Protein AF-A0A967GR00-F1 (afdb_monomer_lite)

Radius of gyration: 15.05 Å; chains: 1; bounding box: 40×33×37 Å

pLDDT: mean 84.39, std 9.07, range [55.62, 96.38]

Sequence (105 aa):
MSGWEVGCAPLGRETSNLPVPLCTHPTSSPAFNYREGRKNYYFRHTFEFDGDPAHTALQISTYLDDGAIFFLNGRELFRHNMPAGVVDDSTWAASAVDNAIVEGP

Structure (mmCIF, N/CA/C/O backbone):
data_AF-A0A967GR00-F1
#
_entry.id   AF-A0A967GR00-F1
#
loop_
_atom_site.group_PDB
_atom_site.id
_atom_site.type_symbol
_atom_site.label_atom_id
_atom_site.label_alt_id
_atom_site.label_comp_id
_atom_site.label_asym_id
_atom_site.label_entity_id
_atom_site.label_seq_id
_atom_site.pdbx_PDB_ins_code
_atom_site.Cartn_x
_atom_site.Cartn_y
_atom_site.Cartn_z
_atom_site.occupancy
_atom_site.B_iso_or_equiv
_atom_site.auth_seq_id
_atom_site.auth_comp_id
_atom_site.auth_asym_id
_atom_site.auth_atom_id
_atom_site.pdbx_PDB_model_num
ATOM 1 N N . MET A 1 1 ? 11.031 -1.349 21.261 1.00 55.62 1 MET A N 1
ATOM 2 C CA . MET A 1 1 ? 10.747 -0.472 20.104 1.00 55.62 1 MET A CA 1
ATOM 3 C C . MET A 1 1 ? 10.453 -1.361 18.912 1.00 55.62 1 MET A C 1
ATOM 5 O O . MET A 1 1 ? 11.144 -2.359 18.754 1.00 55.62 1 MET A O 1
ATOM 9 N N . SER A 1 2 ? 9.408 -1.083 18.133 1.00 74.50 2 SER A N 1
ATOM 10 C CA . SER A 1 2 ? 9.144 -1.880 16.930 1.00 74.50 2 SER A CA 1
ATOM 11 C C . SER A 1 2 ? 10.252 -1.647 15.903 1.00 74.50 2 SER A C 1
ATOM 13 O O . SER A 1 2 ? 10.591 -0.493 15.672 1.00 74.50 2 SER A O 1
ATOM 15 N N . GLY A 1 3 ? 10.781 -2.697 15.272 1.00 86.44 3 GLY A N 1
ATOM 16 C CA . GLY A 1 3 ? 11.867 -2.596 14.283 1.00 86.44 3 GLY A CA 1
ATOM 17 C C . GLY A 1 3 ? 11.476 -1.996 12.924 1.00 86.44 3 GLY A C 1
ATOM 18 O O . GLY A 1 3 ? 12.108 -2.324 11.931 1.00 86.44 3 GLY A O 1
ATOM 19 N N . TRP A 1 4 ? 10.421 -1.180 12.864 1.00 87.19 4 TRP A N 1
ATOM 20 C CA . TRP A 1 4 ? 9.962 -0.540 11.631 1.00 87.19 4 TRP A CA 1
ATOM 21 C C . TRP A 1 4 ? 10.485 0.885 11.551 1.00 87.19 4 TRP A C 1
ATOM 23 O O . TRP A 1 4 ? 10.477 1.608 12.549 1.00 87.19 4 TRP A O 1
ATOM 33 N N . GLU A 1 5 ? 10.860 1.285 10.347 1.00 85.56 5 GLU A N 1
ATOM 34 C CA . GLU A 1 5 ? 11.196 2.665 10.024 1.00 85.56 5 GLU A CA 1
ATOM 35 C C . GLU A 1 5 ? 9.940 3.554 10.057 1.00 85.56 5 GLU A C 1
ATOM 37 O O . GLU A 1 5 ? 8.814 3.078 9.891 1.00 85.56 5 GLU A O 1
ATOM 42 N N . VAL A 1 6 ? 10.136 4.853 10.303 1.00 85.00 6 VAL A N 1
ATOM 43 C CA . VAL A 1 6 ? 9.067 5.861 10.386 1.00 85.00 6 VAL A CA 1
ATOM 44 C C . VAL A 1 6 ? 9.410 7.018 9.451 1.00 85.00 6 VAL A C 1
ATOM 46 O O . VAL A 1 6 ? 10.547 7.482 9.435 1.00 85.00 6 VAL A O 1
ATOM 49 N N . GLY A 1 7 ? 8.426 7.500 8.692 1.00 84.31 7 GLY A N 1
ATOM 50 C CA . GLY A 1 7 ? 8.588 8.592 7.733 1.00 84.31 7 GLY A CA 1
ATOM 51 C C . GLY A 1 7 ? 7.246 9.121 7.229 1.00 84.31 7 GLY A C 1
ATOM 52 O O . GLY A 1 7 ? 6.190 8.632 7.634 1.00 84.31 7 GLY A O 1
ATOM 53 N N . CYS A 1 8 ? 7.287 10.135 6.363 1.00 85.25 8 CYS A N 1
ATOM 54 C CA . CYS A 1 8 ? 6.086 10.670 5.723 1.00 85.25 8 CYS A CA 1
ATOM 55 C C . CYS A 1 8 ? 5.638 9.807 4.529 1.00 85.25 8 CYS A C 1
ATOM 57 O O . CYS A 1 8 ? 6.404 8.997 4.015 1.00 85.25 8 CYS A O 1
ATOM 59 N N . ALA A 1 9 ? 4.391 9.985 4.098 1.00 83.12 9 ALA A N 1
ATOM 60 C CA . ALA A 1 9 ? 3.789 9.336 2.933 1.00 83.12 9 ALA A CA 1
ATOM 61 C C . ALA A 1 9 ? 3.396 10.403 1.884 1.00 83.12 9 ALA A C 1
ATOM 63 O O . ALA A 1 9 ? 3.221 11.561 2.274 1.00 83.12 9 ALA A O 1
ATOM 64 N N . PRO A 1 10 ? 3.209 10.048 0.596 1.00 85.81 10 PRO A N 1
ATOM 65 C CA . PRO A 1 10 ? 3.282 8.702 0.008 1.00 85.81 10 PRO A CA 1
ATOM 66 C C . PRO A 1 10 ? 4.720 8.181 -0.152 1.00 85.81 10 PRO A C 1
ATOM 68 O O . PRO A 1 10 ? 5.641 8.953 -0.406 1.00 85.81 10 PRO A O 1
ATOM 71 N N . LEU A 1 11 ? 4.918 6.868 -0.004 1.00 84.75 11 LEU A N 1
ATOM 72 C CA . LEU A 1 11 ? 6.210 6.191 -0.177 1.00 84.75 11 LEU A CA 1
ATOM 73 C C . LEU A 1 11 ? 6.198 5.405 -1.493 1.00 84.75 11 LEU A C 1
ATOM 75 O O . LEU A 1 11 ? 5.225 4.712 -1.768 1.00 84.75 11 LEU A O 1
ATOM 79 N N . GLY A 1 12 ? 7.268 5.475 -2.287 1.00 81.62 12 GLY A N 1
ATOM 80 C CA . GLY A 1 12 ? 7.357 4.699 -3.528 1.00 81.62 12 GLY A CA 1
ATOM 81 C C . GLY A 1 12 ? 8.507 5.099 -4.448 1.00 81.62 12 GLY A C 1
ATOM 82 O O . GLY A 1 12 ? 9.483 5.725 -4.036 1.00 81.62 12 GLY A O 1
ATOM 83 N N . ARG A 1 13 ? 8.388 4.762 -5.728 1.00 81.19 13 ARG A N 1
ATOM 84 C CA . ARG A 1 13 ? 9.211 5.321 -6.803 1.00 81.19 13 ARG A CA 1
ATOM 85 C C . ARG A 1 13 ? 8.309 5.557 -7.996 1.00 81.19 13 ARG A C 1
ATOM 87 O O . ARG A 1 13 ? 7.723 4.612 -8.495 1.00 81.19 13 ARG A O 1
ATOM 94 N N . GLU A 1 14 ? 8.281 6.788 -8.474 1.00 78.69 14 GLU A N 1
ATOM 95 C CA . GLU A 1 14 ? 7.537 7.175 -9.664 1.00 78.69 14 GLU A CA 1
ATOM 96 C C . GLU A 1 14 ? 8.425 8.089 -10.510 1.00 78.69 14 GLU A C 1
ATOM 98 O O . GLU A 1 14 ? 9.255 8.836 -9.984 1.00 78.69 14 GLU A O 1
ATOM 103 N N . THR A 1 15 ? 8.306 7.970 -11.826 1.00 77.38 15 THR A N 1
ATOM 104 C CA . THR A 1 15 ? 9.009 8.822 -12.793 1.00 77.38 15 THR A CA 1
ATOM 105 C C . THR A 1 15 ? 8.071 9.778 -13.519 1.00 77.38 15 THR A C 1
ATOM 107 O O . THR A 1 15 ? 8.547 10.738 -14.125 1.00 77.38 15 THR A O 1
ATOM 110 N N . SER A 1 16 ? 6.759 9.550 -13.443 1.00 80.00 16 SER A N 1
ATOM 111 C CA . SER A 1 16 ? 5.743 10.502 -13.877 1.00 80.00 16 SER A CA 1
ATOM 112 C C . SER A 1 16 ? 5.434 11.558 -12.804 1.00 80.00 16 SER A C 1
ATOM 114 O O . SER A 1 16 ? 5.823 11.456 -11.638 1.00 80.00 16 SER A O 1
ATOM 116 N N . ASN A 1 17 ? 4.748 12.629 -13.209 1.00 79.38 17 ASN A N 1
ATOM 117 C CA . ASN A 1 17 ? 4.280 13.643 -12.270 1.00 79.38 17 ASN A CA 1
ATOM 118 C C . ASN A 1 17 ? 3.075 13.109 -11.491 1.00 79.38 17 ASN A C 1
ATOM 120 O O . ASN A 1 17 ? 1.989 12.970 -12.054 1.00 79.38 17 ASN A O 1
ATOM 124 N N . LEU A 1 18 ? 3.246 12.901 -10.187 1.00 75.56 18 LEU A N 1
ATOM 125 C CA . LEU A 1 18 ? 2.132 12.627 -9.285 1.00 75.56 18 LEU A CA 1
ATOM 126 C C . LEU A 1 18 ? 1.470 13.933 -8.816 1.00 75.56 18 LEU A C 1
ATOM 128 O O . LEU A 1 18 ? 2.171 14.921 -8.577 1.00 75.56 18 LEU A O 1
ATOM 132 N N . PRO A 1 19 ? 0.139 13.945 -8.599 1.00 80.94 19 PRO A N 1
ATOM 133 C CA . PRO A 1 19 ? -0.550 15.086 -7.990 1.00 80.94 19 PRO A CA 1
ATOM 134 C C . PRO A 1 19 ? -0.039 15.426 -6.581 1.00 80.94 19 PRO A C 1
ATOM 136 O O . PRO A 1 19 ? -0.139 16.573 -6.147 1.00 80.94 19 PRO A O 1
ATOM 139 N N . VAL A 1 20 ? 0.503 14.430 -5.870 1.00 82.19 20 VAL A N 1
ATOM 140 C CA . VAL A 1 20 ? 1.135 14.568 -4.552 1.00 82.19 20 VAL A CA 1
ATOM 141 C C . VAL A 1 20 ? 2.579 14.062 -4.653 1.00 82.19 20 VAL A C 1
ATOM 143 O O . VAL A 1 20 ? 2.778 12.934 -5.103 1.00 82.19 20 VAL A O 1
ATOM 146 N N . PRO A 1 21 ? 3.595 14.851 -4.253 1.00 83.44 21 PRO A N 1
ATOM 147 C CA . PRO A 1 21 ? 4.990 14.426 -4.339 1.00 83.44 21 PRO A CA 1
ATOM 148 C C . PRO A 1 21 ? 5.286 13.259 -3.389 1.00 83.44 21 PRO A C 1
ATOM 150 O O . PRO A 1 21 ? 4.750 13.195 -2.282 1.00 83.44 21 PRO A O 1
ATOM 153 N N . LEU A 1 22 ? 6.179 12.360 -3.809 1.00 85.50 22 LEU A N 1
ATOM 154 C CA . LEU A 1 22 ? 6.656 11.265 -2.966 1.00 85.50 22 LEU A CA 1
ATOM 155 C C . LEU A 1 22 ? 7.534 11.784 -1.822 1.00 85.50 22 LEU A C 1
ATOM 157 O O . LEU A 1 22 ? 8.344 12.694 -1.991 1.00 85.50 22 LEU A O 1
ATOM 161 N N . CYS A 1 23 ? 7.415 11.131 -0.671 1.00 85.94 23 CYS A N 1
ATOM 162 C CA . CYS A 1 23 ? 8.295 11.314 0.481 1.00 85.94 23 CYS A CA 1
ATOM 163 C C . CYS A 1 23 ? 9.613 10.536 0.371 1.00 85.94 23 CYS A C 1
ATOM 165 O O . CYS A 1 23 ? 10.535 10.746 1.158 1.00 85.94 23 CYS A O 1
ATOM 167 N N . THR A 1 24 ? 9.707 9.617 -0.584 1.00 80.75 24 THR A N 1
ATOM 168 C CA . THR A 1 24 ? 10.918 8.862 -0.902 1.00 80.75 24 THR A CA 1
ATOM 169 C C . THR A 1 24 ? 11.790 9.625 -1.889 1.00 80.75 24 THR A C 1
ATOM 171 O O . THR A 1 24 ? 11.308 10.334 -2.770 1.00 80.75 24 THR A O 1
ATOM 174 N N . HIS A 1 25 ? 13.103 9.451 -1.762 1.00 71.94 25 HIS A N 1
ATOM 175 C CA . HIS A 1 25 ? 14.080 10.022 -2.682 1.00 71.94 25 HIS A CA 1
ATOM 176 C C . HIS A 1 25 ? 14.687 8.898 -3.537 1.00 71.94 25 HIS A C 1
ATOM 178 O O . HIS A 1 25 ? 14.791 7.766 -3.058 1.00 71.94 25 HIS A O 1
ATOM 184 N N . PRO A 1 26 ? 15.179 9.168 -4.760 1.00 66.75 26 PRO A N 1
ATOM 185 C CA . PRO A 1 26 ? 15.905 8.176 -5.561 1.00 66.75 26 PRO A CA 1
ATOM 186 C C . PRO A 1 26 ? 17.091 7.498 -4.853 1.00 66.75 26 PRO A C 1
ATOM 188 O O . PRO A 1 26 ? 17.545 6.449 -5.295 1.00 66.75 26 PRO A O 1
ATOM 191 N N . THR A 1 27 ? 17.590 8.083 -3.760 1.00 69.69 27 THR A N 1
ATOM 192 C CA . THR A 1 27 ? 18.690 7.551 -2.937 1.00 69.69 27 THR A CA 1
ATOM 193 C C . THR A 1 27 ? 18.226 6.940 -1.610 1.00 69.69 27 THR A C 1
ATOM 195 O O . THR A 1 27 ? 19.053 6.733 -0.723 1.00 69.69 27 THR A O 1
ATOM 198 N N . SER A 1 28 ? 16.922 6.706 -1.419 1.00 70.06 28 SER A N 1
ATOM 199 C CA . SER A 1 28 ? 16.422 5.951 -0.265 1.00 70.06 28 SER A CA 1
ATOM 200 C C . SER A 1 28 ? 17.108 4.580 -0.205 1.00 70.06 28 SER A C 1
ATOM 202 O O . SER A 1 28 ? 17.368 3.971 -1.240 1.00 70.06 28 SER A O 1
ATOM 204 N N . SER A 1 29 ? 17.436 4.113 1.001 1.00 66.44 29 SER A N 1
ATOM 205 C CA . SER A 1 29 ? 18.062 2.809 1.233 1.00 66.44 29 SER A CA 1
ATOM 206 C C . SER A 1 29 ? 17.118 1.954 2.077 1.00 66.44 29 SER A C 1
ATOM 208 O O . SER A 1 29 ? 16.797 2.374 3.186 1.00 66.44 29 SER A O 1
ATOM 210 N N . PRO A 1 30 ? 16.670 0.786 1.593 1.00 68.31 30 PRO A N 1
ATOM 211 C CA . PRO A 1 30 ? 16.875 0.265 0.241 1.00 68.31 30 PRO A CA 1
ATOM 212 C C . PRO A 1 30 ? 16.173 1.137 -0.809 1.00 68.31 30 PRO A C 1
ATOM 214 O O . PRO A 1 30 ? 15.159 1.777 -0.523 1.00 68.31 30 PRO A O 1
ATOM 217 N N . ALA A 1 31 ? 16.682 1.132 -2.040 1.00 68.50 31 ALA A N 1
ATOM 218 C CA . ALA A 1 31 ? 15.995 1.808 -3.128 1.00 68.50 31 ALA A CA 1
ATOM 219 C C . ALA A 1 31 ? 14.612 1.172 -3.351 1.00 68.50 31 ALA A C 1
ATOM 221 O O . ALA A 1 31 ? 14.435 -0.048 -3.237 1.00 68.50 31 ALA A O 1
ATOM 222 N N . PHE A 1 32 ? 13.630 2.000 -3.710 1.00 75.50 32 PHE A N 1
ATOM 223 C CA . PHE A 1 32 ? 12.346 1.536 -4.232 1.00 75.50 32 PHE A CA 1
ATOM 224 C C . PHE A 1 32 ? 12.534 1.024 -5.668 1.00 75.50 32 PHE A C 1
ATOM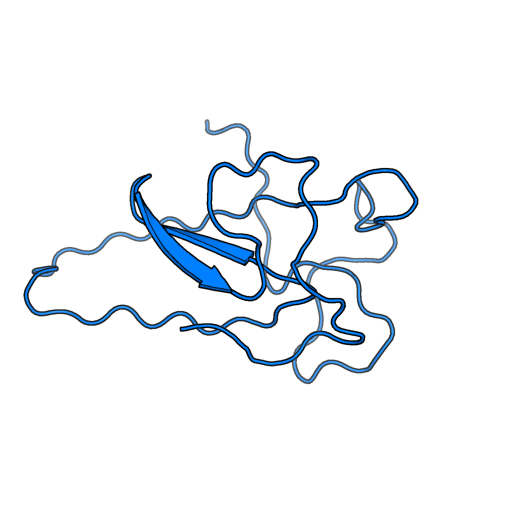 226 O O . PHE A 1 32 ? 12.124 1.663 -6.632 1.00 75.50 32 PHE A O 1
ATOM 233 N N . ASN A 1 33 ? 13.269 -0.080 -5.825 1.00 72.88 33 ASN A N 1
ATOM 234 C CA . ASN A 1 33 ? 13.684 -0.615 -7.115 1.00 72.88 33 ASN A CA 1
ATOM 235 C C . ASN A 1 33 ? 13.328 -2.102 -7.233 1.00 72.88 33 ASN A C 1
ATOM 237 O O . ASN A 1 33 ? 14.057 -2.975 -6.755 1.00 72.88 33 ASN A O 1
A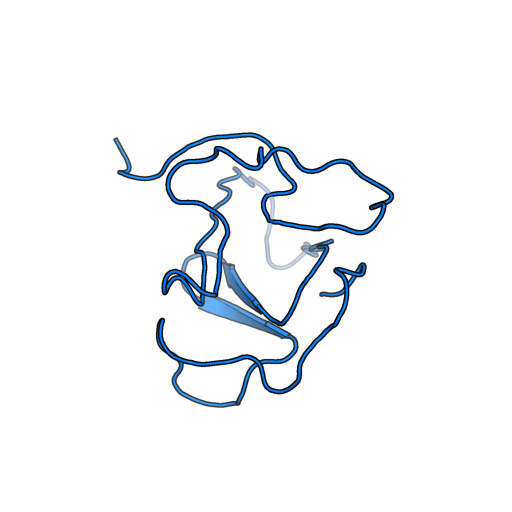TOM 241 N N . TYR A 1 34 ? 12.240 -2.392 -7.951 1.00 71.12 34 TYR A N 1
ATOM 242 C CA . TYR A 1 34 ? 11.805 -3.765 -8.225 1.00 71.12 34 TYR A CA 1
ATOM 243 C C . TYR A 1 34 ? 12.851 -4.585 -8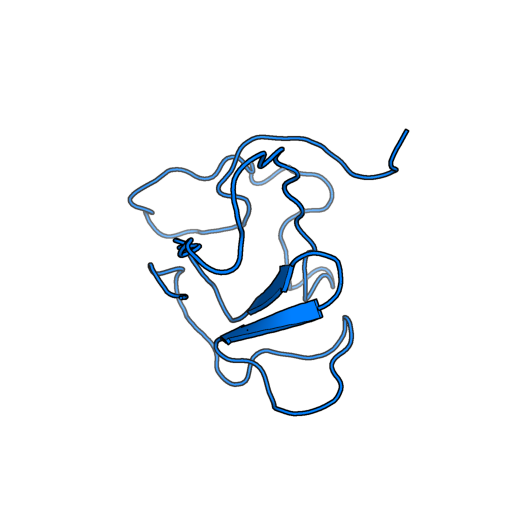.998 1.00 71.12 34 TYR A C 1
ATOM 245 O O . TYR A 1 34 ? 12.894 -5.809 -8.877 1.00 71.12 34 TYR A O 1
ATOM 253 N N . ARG A 1 35 ? 13.747 -3.928 -9.755 1.00 72.62 35 ARG A N 1
ATOM 254 C CA . ARG A 1 35 ? 14.830 -4.589 -10.506 1.00 72.62 35 ARG A CA 1
ATOM 255 C C . ARG A 1 35 ? 15.979 -5.052 -9.615 1.00 72.62 35 ARG A C 1
ATOM 257 O O . ARG A 1 35 ? 16.726 -5.936 -10.016 1.00 72.62 35 ARG A O 1
ATOM 264 N N . GLU A 1 36 ? 16.108 -4.480 -8.420 1.00 71.25 36 GLU A N 1
ATOM 265 C CA . GLU A 1 36 ? 17.110 -4.861 -7.415 1.00 71.25 36 GLU A CA 1
ATOM 266 C C . GLU A 1 36 ? 16.568 -5.887 -6.403 1.00 71.25 36 GLU A C 1
ATOM 268 O O . GLU A 1 36 ? 17.242 -6.230 -5.435 1.00 71.25 36 GLU A O 1
ATOM 273 N N . GLY A 1 37 ? 15.367 -6.428 -6.651 1.00 63.00 37 GLY A N 1
ATOM 274 C CA . GLY A 1 37 ? 14.869 -7.638 -5.993 1.00 63.00 37 GLY A CA 1
ATOM 275 C C . GLY A 1 37 ? 13.806 -7.433 -4.915 1.00 63.00 37 GLY A C 1
ATOM 276 O O . GLY A 1 37 ? 13.346 -8.420 -4.348 1.00 63.00 37 GLY A O 1
ATOM 277 N N . ARG A 1 38 ? 13.371 -6.198 -4.636 1.00 75.56 38 ARG A N 1
ATOM 278 C CA . ARG A 1 38 ? 12.242 -5.941 -3.725 1.00 75.56 38 ARG A CA 1
ATOM 279 C C . ARG A 1 38 ? 10.950 -5.812 -4.518 1.00 75.56 38 ARG A C 1
ATOM 281 O O . ARG A 1 38 ? 10.739 -4.812 -5.192 1.00 75.56 38 ARG A O 1
ATOM 288 N N . LYS A 1 39 ? 10.115 -6.846 -4.456 1.00 76.88 39 LYS A N 1
ATOM 289 C CA . LYS A 1 39 ? 8.846 -6.919 -5.199 1.00 76.88 39 LYS A CA 1
ATOM 290 C C . LYS A 1 39 ? 7.682 -6.318 -4.425 1.00 76.88 39 LYS A C 1
ATOM 292 O O . LYS A 1 39 ? 6.744 -5.813 -5.022 1.00 76.88 39 LYS A O 1
ATOM 297 N N . ASN A 1 40 ? 7.758 -6.367 -3.101 1.00 84.25 40 ASN A N 1
ATOM 298 C CA . ASN A 1 40 ? 6.733 -5.868 -2.210 1.00 84.25 40 ASN A CA 1
ATOM 299 C C . ASN A 1 40 ? 7.350 -5.057 -1.068 1.00 84.25 40 ASN A C 1
ATOM 301 O O . ASN A 1 40 ? 8.503 -5.240 -0.666 1.00 84.25 40 ASN A O 1
ATOM 305 N N . TYR A 1 41 ? 6.531 -4.168 -0.525 1.00 84.94 41 TYR A N 1
ATOM 306 C CA . TYR A 1 41 ? 6.854 -3.360 0.636 1.00 84.94 41 TYR A CA 1
ATOM 307 C C . TYR A 1 41 ? 5.723 -3.499 1.641 1.00 84.94 41 TYR A C 1
ATOM 309 O O . TYR A 1 41 ? 4.553 -3.588 1.269 1.00 84.94 41 TYR A O 1
ATOM 317 N N . TYR A 1 42 ? 6.079 -3.518 2.920 1.00 87.75 42 TYR A N 1
ATOM 318 C CA . TYR A 1 42 ? 5.099 -3.483 3.990 1.00 87.75 42 TYR A CA 1
ATOM 319 C C . TYR A 1 42 ? 5.067 -2.086 4.585 1.00 87.75 42 TYR A C 1
ATOM 321 O O . TYR A 1 42 ? 6.108 -1.513 4.911 1.00 87.75 42 TYR A O 1
ATOM 329 N N . PHE A 1 43 ? 3.859 -1.576 4.784 1.00 88.50 43 PHE A N 1
ATOM 330 C CA . PHE A 1 43 ? 3.613 -0.313 5.461 1.00 88.50 43 PHE A CA 1
ATOM 331 C C . PHE A 1 43 ? 2.658 -0.533 6.620 1.00 88.50 43 PHE A C 1
ATOM 333 O O . PHE A 1 43 ? 1.849 -1.461 6.630 1.00 88.50 43 PHE A O 1
ATOM 340 N N . ARG A 1 44 ? 2.773 0.335 7.618 1.00 91.06 44 ARG A N 1
ATOM 341 C CA . ARG A 1 44 ? 1.973 0.271 8.830 1.00 91.06 44 ARG A CA 1
ATOM 342 C C . ARG A 1 44 ? 1.686 1.677 9.317 1.00 91.06 44 ARG A C 1
ATOM 344 O O . ARG A 1 44 ? 2.598 2.491 9.435 1.00 91.06 44 ARG A O 1
ATOM 351 N N . HIS A 1 45 ? 0.437 1.900 9.692 1.00 89.38 45 HIS A N 1
ATOM 352 C CA . HIS A 1 45 ? 0.014 3.065 10.445 1.00 89.38 45 HIS A CA 1
ATOM 353 C C . HIS A 1 45 ? -0.773 2.596 11.668 1.00 89.38 45 HIS A C 1
ATOM 355 O O . HIS A 1 45 ? -1.610 1.702 11.559 1.00 89.38 45 HIS A O 1
ATOM 361 N N . THR A 1 46 ? -0.469 3.159 12.834 1.00 91.81 46 THR A N 1
ATOM 362 C CA . THR A 1 46 ? -1.196 2.894 14.079 1.00 91.81 46 THR A CA 1
ATOM 363 C C . THR A 1 46 ? -1.952 4.149 14.468 1.00 91.81 46 THR A C 1
ATOM 365 O O . THR A 1 46 ? -1.366 5.230 14.481 1.00 91.81 46 THR A O 1
ATOM 368 N N . PHE A 1 47 ? -3.221 3.994 14.812 1.00 92.19 47 PHE A N 1
ATOM 369 C CA . PHE A 1 47 ? -4.075 5.068 15.290 1.00 92.19 47 PHE A CA 1
ATOM 370 C C . PHE A 1 47 ? -4.885 4.560 16.482 1.00 92.19 47 PHE A C 1
ATOM 372 O O . PHE A 1 47 ? -5.209 3.374 16.548 1.00 92.19 47 PHE A O 1
ATOM 379 N N . GLU A 1 48 ? -5.194 5.457 17.412 1.00 95.50 48 GLU A N 1
ATOM 380 C CA . GLU A 1 48 ? -6.123 5.184 18.508 1.00 95.50 48 GLU A CA 1
ATOM 381 C C . GLU A 1 48 ? -7.547 5.496 18.042 1.00 95.50 48 GLU A C 1
ATOM 383 O O . GLU A 1 48 ? -7.777 6.467 17.314 1.00 95.50 48 GLU A O 1
ATOM 388 N N . PHE A 1 49 ? -8.506 4.668 18.447 1.00 95.00 49 PHE A N 1
ATOM 389 C CA . PHE A 1 49 ? -9.912 4.853 18.117 1.00 95.00 49 PHE A CA 1
ATOM 390 C C . PHE A 1 49 ? -10.788 4.426 19.296 1.00 95.00 49 PHE A C 1
ATOM 392 O O . PHE A 1 49 ? -10.947 3.237 19.557 1.00 95.00 49 PHE A O 1
ATOM 399 N N . ASP A 1 50 ? -11.378 5.411 19.974 1.00 96.38 50 ASP A N 1
ATOM 400 C CA . ASP A 1 50 ? -12.203 5.209 21.177 1.00 96.38 50 ASP A CA 1
ATOM 401 C C . ASP A 1 50 ? -13.708 5.046 20.871 1.00 96.38 50 ASP A C 1
ATOM 403 O O . ASP A 1 50 ? -14.536 4.997 21.781 1.00 96.38 50 ASP A O 1
ATOM 407 N N . GLY A 1 51 ? -14.090 5.019 19.589 1.00 95.38 51 GLY A N 1
ATOM 408 C CA . GLY A 1 51 ? -15.478 4.848 19.159 1.00 95.38 51 GLY A CA 1
ATOM 409 C C . GLY A 1 51 ? -15.910 3.383 19.077 1.00 95.38 51 GLY A C 1
ATOM 410 O O . GLY A 1 51 ? -15.140 2.468 19.354 1.00 95.38 51 GLY A O 1
ATOM 411 N N . ASP A 1 52 ? -17.152 3.153 18.647 1.00 94.88 52 ASP A N 1
ATOM 412 C CA . ASP A 1 52 ? -17.664 1.807 18.380 1.00 94.88 52 ASP A CA 1
ATOM 413 C C . ASP A 1 52 ? -17.394 1.406 16.915 1.00 94.88 52 ASP A C 1
ATOM 415 O O . ASP A 1 52 ? -17.988 1.993 15.998 1.00 94.88 52 ASP A O 1
ATOM 419 N N . PRO A 1 53 ? -16.538 0.397 16.656 1.00 90.31 53 PRO A N 1
ATOM 420 C CA . PRO A 1 53 ? -16.271 -0.081 15.302 1.00 90.31 53 PRO A CA 1
ATOM 421 C C . PRO A 1 53 ? -17.516 -0.614 14.582 1.00 90.31 53 PRO A C 1
ATOM 423 O O . PRO A 1 53 ? -17.550 -0.594 13.356 1.00 90.31 53 PRO A O 1
ATOM 426 N N . ALA A 1 54 ? -18.545 -1.070 15.308 1.00 92.06 54 ALA A N 1
ATOM 427 C CA . ALA A 1 54 ? -19.780 -1.574 14.703 1.00 92.06 54 ALA A CA 1
ATOM 428 C C . ALA A 1 54 ? -20.627 -0.467 14.049 1.00 92.06 54 ALA A C 1
ATOM 430 O O . ALA A 1 54 ? -21.465 -0.754 13.197 1.00 92.06 54 ALA A O 1
ATOM 431 N N . HIS A 1 55 ? -20.394 0.792 14.428 1.00 95.44 55 HIS A N 1
ATOM 432 C CA . HIS A 1 55 ? -21.145 1.960 13.966 1.00 95.44 55 HIS A CA 1
ATOM 433 C C . HIS A 1 55 ? -20.272 2.956 13.193 1.00 95.44 55 HIS A C 1
ATOM 435 O O . HIS A 1 55 ? -20.654 4.112 13.014 1.00 95.44 55 HIS A O 1
ATOM 441 N N . THR A 1 56 ? -19.098 2.519 12.735 1.00 92.44 56 THR A N 1
ATOM 442 C CA . THR A 1 56 ? -18.105 3.382 12.091 1.00 92.44 56 THR A CA 1
ATOM 443 C C . THR A 1 56 ? -17.686 2.809 10.744 1.00 92.44 56 THR A C 1
ATOM 445 O O . THR A 1 56 ? -17.502 1.604 10.600 1.00 92.44 56 THR A O 1
ATOM 448 N N . ALA A 1 57 ? -17.505 3.686 9.756 1.00 89.44 57 ALA A N 1
ATOM 449 C CA . ALA A 1 57 ? -16.891 3.338 8.481 1.00 89.44 57 ALA A CA 1
ATOM 450 C C . ALA A 1 57 ? -15.417 3.761 8.481 1.00 89.44 57 ALA A C 1
ATOM 452 O O . ALA A 1 57 ? -15.089 4.885 8.861 1.00 89.44 57 ALA A O 1
ATOM 453 N N . LEU A 1 58 ? -14.540 2.863 8.033 1.00 87.31 58 LEU A N 1
ATOM 454 C CA . LEU A 1 58 ? -13.145 3.170 7.734 1.00 87.31 58 LEU A CA 1
ATOM 455 C C . LEU A 1 58 ? -13.007 3.352 6.222 1.00 87.31 58 LEU A C 1
ATOM 457 O O . LEU A 1 58 ? -13.394 2.462 5.470 1.00 87.31 58 LEU A O 1
ATOM 461 N N . GLN A 1 59 ? -12.444 4.481 5.798 1.00 86.94 59 GLN A N 1
ATOM 462 C CA . GLN A 1 59 ? -12.145 4.771 4.395 1.00 86.94 59 GLN A CA 1
ATOM 463 C C . GLN A 1 59 ? -10.629 4.832 4.193 1.00 86.94 59 GLN A C 1
ATOM 465 O O . GLN A 1 59 ? -9.930 5.434 5.014 1.00 86.94 59 GLN A O 1
ATOM 470 N N . ILE A 1 60 ? -10.117 4.220 3.119 1.00 84.69 60 ILE A N 1
ATOM 471 C CA . ILE A 1 60 ? -8.681 4.110 2.851 1.00 84.69 60 ILE A CA 1
ATOM 472 C C . ILE A 1 60 ? -8.375 4.644 1.446 1.00 84.69 60 ILE A C 1
ATOM 474 O O . ILE A 1 60 ? -8.469 3.946 0.445 1.00 84.69 60 ILE A O 1
ATOM 478 N N . SER A 1 61 ? -7.908 5.888 1.368 1.00 81.94 61 SER A N 1
ATOM 479 C CA . SER A 1 61 ? -7.489 6.477 0.091 1.00 81.94 61 SER A CA 1
ATOM 480 C C . SER A 1 61 ? -6.002 6.235 -0.165 1.00 81.94 61 SER A C 1
ATOM 482 O O . SER A 1 61 ? -5.158 6.725 0.589 1.00 81.94 61 SER A O 1
ATOM 484 N N . THR A 1 62 ? -5.668 5.531 -1.249 1.00 81.75 62 THR A N 1
ATOM 485 C CA . THR A 1 62 ? -4.278 5.232 -1.630 1.00 81.75 62 THR A CA 1
ATOM 486 C C . THR A 1 62 ? -3.989 5.514 -3.098 1.00 81.75 62 THR A C 1
ATOM 488 O O . THR A 1 62 ? -4.879 5.455 -3.937 1.00 81.75 62 THR A O 1
ATOM 491 N N . TYR A 1 63 ? -2.721 5.804 -3.397 1.00 85.00 63 TYR A N 1
ATOM 492 C CA . TYR A 1 63 ? -2.166 5.628 -4.737 1.00 85.00 63 TYR A CA 1
ATOM 493 C C . TYR A 1 63 ? -1.514 4.247 -4.780 1.00 85.00 63 TYR A C 1
ATOM 495 O O . TYR A 1 63 ? -0.704 3.950 -3.897 1.00 85.00 63 TYR A O 1
ATOM 503 N N . LEU A 1 64 ? -1.885 3.410 -5.749 1.00 86.69 64 LEU A N 1
ATOM 504 C CA . LEU A 1 64 ? -1.404 2.031 -5.847 1.00 86.69 64 LEU A CA 1
ATOM 505 C C . LEU A 1 64 ? -0.763 1.758 -7.205 1.00 86.69 64 LEU A C 1
ATOM 507 O O . LEU A 1 64 ? -1.282 2.170 -8.238 1.00 86.69 64 LEU A O 1
ATOM 511 N N . ASP A 1 65 ? 0.358 1.046 -7.155 1.00 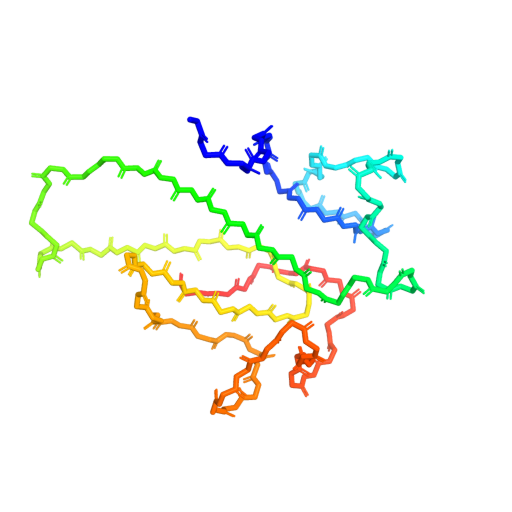85.94 65 ASP A N 1
ATOM 512 C CA . ASP A 1 65 ? 1.084 0.483 -8.289 1.00 85.94 65 ASP A CA 1
ATOM 513 C C . ASP A 1 65 ? 1.955 -0.674 -7.743 1.00 85.94 65 ASP A C 1
ATOM 515 O O . ASP A 1 65 ? 2.815 -0.452 -6.886 1.00 85.94 65 ASP A O 1
ATOM 519 N N . ASP A 1 66 ? 1.723 -1.941 -8.097 1.00 89.00 66 ASP A N 1
ATOM 520 C CA . ASP A 1 66 ? 0.654 -2.457 -8.969 1.00 89.00 66 ASP A CA 1
ATOM 521 C C . ASP A 1 66 ? -0.612 -2.872 -8.192 1.00 89.00 66 ASP A C 1
ATOM 523 O O . ASP A 1 66 ? -1.734 -2.788 -8.688 1.00 89.00 66 ASP A O 1
ATOM 527 N N . GLY A 1 67 ? -0.451 -3.360 -6.961 1.00 91.25 67 GLY A N 1
ATOM 528 C CA . GLY A 1 67 ? -1.521 -3.962 -6.165 1.00 91.25 67 GLY A CA 1
ATOM 529 C C . GLY A 1 67 ? -1.193 -3.985 -4.676 1.00 91.25 67 GLY A C 1
ATOM 530 O O . GLY A 1 67 ? -0.053 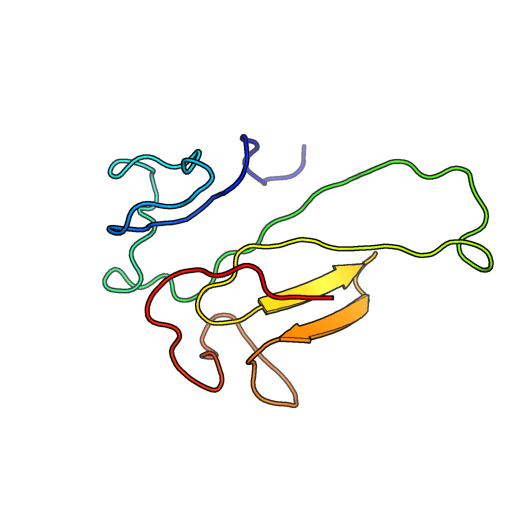-3.762 -4.268 1.00 91.25 67 GLY A O 1
ATOM 531 N N . ALA A 1 68 ? -2.203 -4.235 -3.841 1.00 92.88 68 ALA A N 1
ATOM 532 C CA . ALA A 1 68 ? -2.050 -4.210 -2.389 1.00 92.88 68 ALA A CA 1
ATOM 533 C C . ALA A 1 68 ? -3.043 -5.122 -1.665 1.00 92.88 68 ALA A C 1
ATOM 535 O O . ALA A 1 68 ? -4.135 -5.423 -2.150 1.00 92.88 68 ALA A O 1
ATOM 536 N N . ILE A 1 69 ? -2.663 -5.515 -0.449 1.00 94.00 69 ILE A N 1
ATOM 537 C CA . ILE A 1 69 ? -3.541 -6.187 0.507 1.00 94.00 69 ILE A CA 1
ATOM 538 C C . ILE A 1 69 ? -3.584 -5.354 1.780 1.00 94.00 69 ILE A C 1
ATOM 540 O O . ILE A 1 69 ? -2.548 -5.033 2.363 1.00 94.00 69 ILE A O 1
ATOM 544 N N . PHE A 1 70 ? -4.793 -5.016 2.210 1.00 93.25 70 PHE A N 1
ATOM 545 C CA . PHE A 1 70 ? -5.042 -4.173 3.367 1.00 93.25 70 PHE A CA 1
ATOM 546 C C . PHE A 1 70 ? -5.422 -5.031 4.563 1.00 93.25 70 PHE A C 1
ATOM 548 O O . PHE A 1 70 ? -6.349 -5.842 4.496 1.00 93.25 70 PHE A O 1
ATOM 555 N N . PHE A 1 71 ? -4.727 -4.812 5.676 1.00 93.94 71 PHE A N 1
ATOM 556 C CA . PHE A 1 71 ? -4.976 -5.497 6.937 1.00 93.94 71 PHE A CA 1
ATOM 557 C C . PHE A 1 71 ? -5.346 -4.491 8.021 1.00 93.94 71 PHE A C 1
ATOM 559 O O . PHE A 1 71 ? -4.711 -3.445 8.144 1.00 93.94 71 PHE A O 1
ATOM 566 N N . LEU A 1 72 ? -6.313 -4.851 8.862 1.00 94.06 72 LEU A N 1
ATOM 567 C CA . LEU A 1 72 ? -6.614 -4.148 10.106 1.00 94.06 72 LEU A CA 1
ATOM 568 C C . LEU A 1 72 ? -6.524 -5.140 11.259 1.00 94.06 72 LEU A C 1
ATOM 570 O O . LEU A 1 72 ? -7.173 -6.185 11.240 1.00 94.06 72 LEU A O 1
ATOM 574 N N . ASN A 1 73 ? -5.688 -4.831 12.251 1.00 93.12 73 ASN A N 1
ATOM 575 C CA . ASN A 1 73 ? -5.460 -5.682 13.425 1.00 93.12 73 ASN A CA 1
ATOM 576 C C . ASN A 1 73 ? -5.148 -7.151 13.067 1.00 93.12 73 ASN A C 1
ATOM 578 O O . ASN A 1 73 ? -5.610 -8.080 13.723 1.00 93.12 73 ASN A O 1
ATOM 582 N N . GLY A 1 74 ? -4.372 -7.358 11.995 1.00 93.00 74 GLY A N 1
ATOM 583 C CA . GLY A 1 74 ? -3.955 -8.681 11.517 1.00 93.00 74 GLY A CA 1
ATOM 584 C C . GLY A 1 74 ? -4.974 -9.415 10.638 1.00 93.00 74 GLY A C 1
ATOM 585 O O . GLY A 1 74 ? -4.663 -10.497 10.146 1.00 93.00 74 GLY A O 1
ATOM 586 N N . ARG A 1 75 ? -6.161 -8.846 10.397 1.00 92.75 75 ARG A N 1
ATOM 587 C CA . ARG A 1 75 ? -7.180 -9.421 9.510 1.00 92.75 75 ARG A CA 1
ATOM 588 C C . ARG A 1 75 ? -7.181 -8.718 8.157 1.00 92.75 75 ARG A C 1
ATOM 590 O O . ARG A 1 75 ? -7.265 -7.495 8.107 1.00 92.75 75 ARG A O 1
ATOM 597 N N . GLU A 1 76 ? -7.129 -9.493 7.077 1.00 93.81 76 GLU A N 1
ATOM 598 C CA . GLU A 1 76 ? -7.312 -8.979 5.716 1.00 93.81 76 GLU A CA 1
ATOM 599 C C . GLU A 1 76 ? -8.721 -8.387 5.565 1.00 93.81 76 GLU A C 1
ATOM 601 O O . GLU A 1 76 ? -9.717 -9.046 5.876 1.00 93.81 76 GLU A O 1
ATOM 606 N N . LEU A 1 77 ? -8.789 -7.134 5.120 1.00 91.50 77 LEU A N 1
ATOM 607 C CA . LEU A 1 77 ? -10.033 -6.414 4.853 1.00 91.50 77 LEU A CA 1
ATOM 608 C C . LEU A 1 77 ? -10.347 -6.363 3.363 1.00 91.50 77 LEU A C 1
ATOM 610 O O . LEU A 1 77 ? -11.497 -6.523 2.962 1.00 91.50 77 LEU A O 1
ATOM 614 N N . PHE A 1 78 ? -9.322 -6.094 2.560 1.00 91.56 78 PHE A N 1
ATOM 615 C CA . PHE A 1 78 ? -9.472 -5.822 1.144 1.00 91.56 78 PHE A CA 1
ATOM 616 C C . PHE A 1 78 ? -8.201 -6.188 0.389 1.00 91.56 78 PHE A C 1
ATOM 618 O O . PHE A 1 78 ? -7.090 -6.089 0.914 1.00 91.56 78 PHE A O 1
ATOM 625 N N . ARG A 1 79 ? -8.388 -6.579 -0.866 1.00 93.56 79 ARG A N 1
ATOM 626 C CA . ARG A 1 79 ? -7.335 -6.961 -1.792 1.00 93.56 79 ARG A CA 1
ATOM 627 C C . ARG A 1 79 ? -7.593 -6.262 -3.119 1.00 93.56 79 ARG A C 1
ATOM 629 O O . ARG A 1 79 ? -8.641 -6.476 -3.722 1.00 93.56 79 ARG A O 1
ATOM 636 N N . HIS A 1 80 ? -6.633 -5.461 -3.565 1.00 92.94 80 HIS A N 1
ATOM 637 C CA . HIS A 1 80 ? -6.667 -4.774 -4.854 1.00 92.94 80 HIS A CA 1
ATOM 638 C C . HIS A 1 80 ? -5.618 -5.360 -5.785 1.00 92.94 80 HIS A C 1
ATOM 640 O O . HIS A 1 80 ? -4.451 -5.435 -5.404 1.00 92.94 80 HIS A O 1
ATOM 646 N N . ASN A 1 81 ? -6.029 -5.760 -6.988 1.00 93.56 81 ASN A N 1
ATOM 647 C CA . ASN A 1 81 ? -5.135 -6.254 -8.040 1.00 93.56 81 ASN A CA 1
ATOM 648 C C . ASN A 1 81 ? -4.116 -7.323 -7.567 1.00 93.56 81 ASN A C 1
ATOM 650 O O . ASN A 1 81 ? -2.961 -7.336 -7.975 1.00 93.56 81 ASN A O 1
ATOM 654 N N . MET A 1 82 ? -4.526 -8.246 -6.695 1.00 94.94 82 MET A N 1
ATOM 655 C CA . MET A 1 82 ? -3.689 -9.360 -6.229 1.00 94.94 82 MET A CA 1
ATOM 656 C C . MET A 1 82 ? -4.429 -10.689 -6.444 1.00 94.94 82 MET A C 1
ATOM 658 O O . MET A 1 82 ? -5.657 -10.725 -6.308 1.00 94.94 82 MET A O 1
ATOM 662 N N . PRO A 1 83 ? -3.720 -11.790 -6.763 1.00 94.88 83 PRO A N 1
ATOM 663 C CA . PRO A 1 83 ? -4.334 -13.100 -6.988 1.00 94.88 83 PRO A CA 1
ATOM 664 C C . PRO A 1 83 ? -5.071 -13.580 -5.739 1.00 94.88 83 PRO A C 1
ATOM 666 O O . PRO A 1 83 ? -4.703 -13.199 -4.636 1.00 94.88 83 PRO A O 1
ATOM 669 N N . ALA A 1 84 ? -6.092 -14.426 -5.884 1.00 93.19 84 ALA A N 1
ATOM 670 C CA . ALA A 1 84 ? -6.767 -15.045 -4.742 1.00 93.19 84 ALA A CA 1
ATOM 671 C C . ALA A 1 84 ? -5.877 -16.097 -4.049 1.00 93.19 84 ALA A C 1
ATOM 673 O O . ALA A 1 84 ? -4.976 -16.667 -4.659 1.00 93.19 84 ALA A O 1
ATOM 674 N N . GLY A 1 85 ? -6.177 -16.400 -2.783 1.00 93.12 85 GLY A N 1
ATOM 675 C CA . GLY A 1 85 ? -5.474 -17.431 -2.013 1.00 93.12 85 GLY A CA 1
ATOM 676 C C . GLY A 1 85 ? -4.277 -16.904 -1.219 1.00 93.12 85 GLY A C 1
ATOM 677 O O . GLY A 1 85 ? -4.212 -15.717 -0.882 1.00 93.12 85 GLY A O 1
ATOM 678 N N . VAL A 1 86 ? -3.372 -17.824 -0.869 1.00 92.38 86 VAL A N 1
ATOM 679 C CA . VAL A 1 86 ? -2.156 -17.529 -0.099 1.00 92.38 86 VAL A CA 1
ATOM 680 C C . VAL A 1 86 ? -1.210 -16.702 -0.960 1.00 92.38 86 VAL A C 1
ATOM 682 O O . VAL A 1 86 ? -0.917 -17.081 -2.090 1.00 92.38 86 VAL A O 1
ATOM 685 N N . VAL A 1 87 ? -0.735 -15.593 -0.403 1.00 91.56 87 VAL A N 1
ATOM 686 C CA . VAL A 1 87 ? 0.309 -14.761 -0.999 1.00 91.56 87 VAL A CA 1
ATOM 687 C C . VAL A 1 87 ? 1.505 -14.701 -0.057 1.00 91.56 87 VAL A C 1
ATOM 689 O O . VAL A 1 87 ? 1.355 -14.815 1.162 1.00 91.56 87 VAL A O 1
ATOM 692 N N . ASP A 1 88 ? 2.679 -14.490 -0.625 1.00 88.62 88 ASP A N 1
ATOM 693 C CA . ASP A 1 88 ? 3.933 -14.248 0.083 1.00 88.62 88 ASP A CA 1
ATOM 694 C C . ASP A 1 88 ? 4.658 -13.028 -0.509 1.00 88.62 88 ASP A C 1
ATOM 696 O O . ASP A 1 88 ? 4.145 -12.359 -1.410 1.00 88.62 88 ASP A O 1
ATOM 700 N N . ASP A 1 89 ? 5.856 -12.721 -0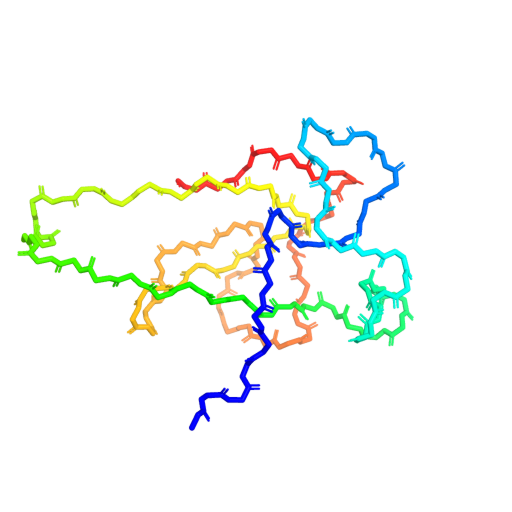.010 1.00 82.81 89 ASP A N 1
ATOM 701 C CA . ASP A 1 89 ? 6.679 -11.603 -0.487 1.00 82.81 89 ASP A CA 1
ATOM 702 C C . ASP A 1 89 ? 7.184 -11.772 -1.933 1.00 82.81 89 ASP A C 1
ATOM 704 O O . ASP A 1 89 ? 7.706 -10.840 -2.546 1.00 82.81 89 ASP A O 1
ATOM 708 N N . SER A 1 90 ? 6.995 -12.953 -2.521 1.00 85.06 90 SER A N 1
ATOM 709 C CA . SER A 1 90 ? 7.380 -13.247 -3.897 1.00 85.06 90 SER A CA 1
ATOM 710 C C . SER A 1 90 ? 6.227 -13.116 -4.899 1.00 85.06 90 SER A C 1
ATOM 712 O O . SER A 1 90 ? 6.480 -13.141 -6.110 1.00 85.06 90 SER A O 1
ATOM 714 N N . THR A 1 91 ? 4.993 -12.971 -4.403 1.00 90.44 91 THR A N 1
ATOM 715 C CA . THR A 1 91 ? 3.759 -12.970 -5.191 1.00 90.44 91 THR A CA 1
ATOM 716 C C . THR A 1 91 ? 3.544 -11.633 -5.902 1.00 90.44 91 THR A C 1
ATOM 718 O O . THR A 1 91 ? 3.554 -10.577 -5.276 1.00 90.44 91 THR A O 1
ATOM 721 N N . TRP A 1 92 ? 3.315 -11.685 -7.215 1.00 90.44 92 TRP A N 1
ATOM 722 C CA . TRP A 1 92 ? 3.034 -10.508 -8.041 1.00 90.44 92 TRP A CA 1
ATOM 723 C C . TRP A 1 92 ? 1.564 -10.083 -7.986 1.00 90.44 92 TRP A C 1
ATOM 725 O O . TRP A 1 92 ? 0.677 -10.899 -7.713 1.00 90.44 92 TRP A O 1
ATOM 735 N N . ALA A 1 93 ? 1.320 -8.818 -8.330 1.00 92.75 93 ALA A N 1
ATOM 736 C CA . ALA A 1 93 ? -0.005 -8.327 -8.680 1.00 92.75 93 ALA A CA 1
ATOM 737 C C . ALA A 1 93 ? -0.598 -9.101 -9.872 1.00 92.75 93 ALA A C 1
ATOM 739 O O . ALA A 1 93 ? 0.124 -9.701 -10.674 1.00 92.75 93 ALA A O 1
ATOM 740 N N . ALA A 1 94 ? -1.927 -9.110 -9.980 1.00 93.38 94 ALA A N 1
ATOM 741 C CA . ALA A 1 94 ? -2.636 -9.857 -11.020 1.00 93.38 94 ALA A CA 1
ATOM 742 C C . ALA A 1 94 ? -2.446 -9.246 -12.423 1.00 93.38 94 ALA A C 1
ATOM 744 O O . ALA A 1 94 ? -2.449 -9.973 -13.418 1.00 93.38 94 ALA A O 1
ATOM 745 N N . SER A 1 95 ? -2.244 -7.931 -12.498 1.00 91.44 95 SER A N 1
ATOM 746 C CA . SER A 1 95 ? -1.861 -7.188 -13.702 1.00 91.44 95 SER A CA 1
ATOM 747 C C . SER A 1 95 ? -0.915 -6.038 -13.362 1.00 91.44 95 SER A C 1
ATOM 749 O O . SER A 1 95 ? -0.887 -5.597 -12.217 1.00 91.44 95 SER A O 1
ATOM 751 N N . ALA A 1 96 ? -0.176 -5.544 -14.358 1.00 87.31 96 ALA A N 1
ATOM 752 C CA . ALA A 1 96 ? 0.654 -4.352 -14.208 1.00 87.31 96 ALA A CA 1
ATOM 753 C C . ALA A 1 96 ? -0.183 -3.062 -14.298 1.00 87.31 96 ALA A C 1
ATOM 755 O O . ALA A 1 96 ? -1.133 -2.988 -15.083 1.00 87.31 96 ALA A O 1
ATOM 756 N N . VAL A 1 97 ? 0.209 -2.061 -13.523 1.00 84.19 97 VAL A N 1
ATOM 757 C CA . VAL A 1 97 ? -0.235 -0.671 -13.544 1.00 84.19 97 VAL A CA 1
ATOM 758 C C . VAL A 1 97 ? 0.995 0.156 -13.925 1.00 84.19 97 VAL A C 1
ATOM 760 O O . VAL A 1 97 ? 2.063 -0.022 -13.364 1.00 84.19 97 VAL A O 1
ATOM 763 N N . ASP A 1 98 ? 0.884 1.017 -14.938 1.00 80.69 98 ASP A N 1
ATOM 764 C CA . ASP A 1 98 ? 2.069 1.730 -15.449 1.00 80.69 98 ASP A CA 1
ATOM 765 C C . ASP A 1 98 ? 2.471 2.936 -14.587 1.00 80.69 98 ASP A C 1
ATOM 767 O O . ASP A 1 98 ? 3.640 3.316 -14.571 1.00 80.69 98 ASP A O 1
ATOM 771 N N . ASN A 1 99 ? 1.490 3.605 -13.974 1.00 79.44 99 ASN A N 1
ATOM 772 C CA . ASN A 1 99 ? 1.712 4.729 -13.070 1.00 79.44 99 ASN A CA 1
ATOM 773 C C . ASN A 1 99 ? 0.696 4.666 -11.938 1.00 79.44 99 ASN A C 1
ATOM 775 O O . ASN A 1 99 ? -0.487 4.402 -12.184 1.00 79.44 99 ASN A O 1
ATOM 779 N N . ALA A 1 100 ? 1.131 5.032 -10.735 1.00 79.62 100 ALA A N 1
ATOM 780 C CA . ALA A 1 100 ? 0.255 5.018 -9.576 1.00 79.62 100 ALA A CA 1
ATOM 781 C C . ALA A 1 100 ? -0.950 5.956 -9.756 1.00 79.62 100 ALA A C 1
ATOM 783 O O . ALA A 1 100 ? -0.816 7.162 -9.985 1.00 79.62 100 ALA A O 1
ATOM 784 N N . ILE A 1 101 ? -2.149 5.404 -9.585 1.00 77.69 101 ILE A N 1
ATOM 785 C CA . ILE A 1 101 ? -3.418 6.136 -9.618 1.00 77.69 101 ILE A CA 1
ATOM 786 C C . ILE A 1 101 ? -4.170 5.960 -8.301 1.00 77.69 101 ILE A C 1
ATOM 788 O O . ILE A 1 101 ? -3.863 5.063 -7.515 1.00 77.69 101 ILE A O 1
ATOM 792 N N . VAL A 1 102 ? -5.120 6.862 -8.027 1.00 78.44 102 VAL A N 1
ATOM 793 C CA . VAL A 1 102 ? -5.973 6.751 -6.837 1.00 78.44 102 VAL A CA 1
ATOM 794 C C . VAL A 1 102 ? -6.867 5.530 -6.998 1.00 78.44 102 VAL A C 1
ATOM 796 O O . VAL A 1 102 ? -7.800 5.542 -7.797 1.00 78.44 102 VAL A O 1
ATOM 799 N N . GLU A 1 103 ? -6.574 4.497 -6.222 1.00 73.50 103 GLU A N 1
ATOM 800 C CA . GLU A 1 103 ? -7.264 3.214 -6.234 1.00 73.50 103 GLU A CA 1
ATOM 801 C C . GLU A 1 103 ? -7.256 2.612 -4.828 1.00 73.50 103 GLU A C 1
ATOM 803 O O . GLU A 1 103 ? -6.365 2.886 -4.016 1.00 73.50 103 GLU A O 1
ATOM 808 N N . GLY A 1 104 ? -8.257 1.786 -4.536 1.00 64.94 104 GLY A N 1
ATOM 809 C CA . GLY A 1 104 ? -8.468 1.217 -3.208 1.00 64.94 104 GLY A CA 1
ATOM 810 C C . GLY A 1 104 ? -9.879 1.476 -2.665 1.00 64.94 104 GLY A C 1
ATOM 811 O O . GLY A 1 104 ? -10.712 2.034 -3.383 1.00 64.94 104 GLY A O 1
ATOM 812 N N . PRO A 1 105 ? -10.163 1.004 -1.439 1.00 58.19 105 PRO A N 1
ATOM 813 C CA . PRO A 1 105 ? -11.496 0.995 -0.835 1.00 58.19 105 PRO A CA 1
ATOM 814 C C . PRO A 1 105 ? -11.873 2.269 -0.056 1.00 58.19 105 PRO A C 1
ATOM 816 O O . PRO A 1 105 ? -11.053 2.790 0.734 1.00 58.19 105 PRO A O 1
#

Foldseek 3Di:
DPPDDDWDDDAADDPDDDPDDGRDDCPDVVGNDVPVPQQDDDDDDDDDDPDDPVPDDDDDKDFDWPWDWDDDPRHTDDTGQFDDDDDDRVGHGVDGDRGTDTDDD

Secondary structure (DSSP, 8-state):
--S-----S--S--SS--SS--S--TT-SS-S-GGGT-------------S-GGG------EEESS-EEEEETTEEEEEES--SS---TTPPPSS--SS-EEE--